Protein AF-A0A5B6UKL9-F1 (afdb_monomer_lite)

Radius of gyration: 28.43 Å; chains: 1; bounding box: 45×43×80 Å

pLDDT: mean 70.5, std 15.09, range [32.66, 94.31]

Foldseek 3Di:
DVVVVVVVVVVVVVVVVPDVVVVVVVVVVVVVVVVVVVVCCVVVVPDPPDDPPDDPVVVVVVVVVVCVVCVVPPPDDPPVPDPPPDPDPCVVVPPDDPDPDDDPPPDPDDPDPQDADPVRHRDDDDPPPDD

InterPro domains:
  IPR005024 Snf7 family [PF03357] (1-102)
  IPR005024 Snf7 family [PTHR22761] (1-100)

Structure (mmCIF, N/CA/C/O backbone):
data_AF-A0A5B6UKL9-F1
#
_entry.id   AF-A0A5B6UKL9-F1
#
loop_
_atom_site.group_PDB
_atom_site.id
_atom_site.type_symbol
_atom_site.label_atom_id
_atom_site.label_alt_id
_atom_site.label_comp_id
_atom_site.label_asym_id
_atom_site.label_entity_id
_atom_site.label_seq_id
_atom_site.pdbx_PDB_ins_code
_atom_site.Cartn_x
_atom_site.Cartn_y
_atom_site.Cartn_z
_atom_site.occupancy
_atom_site.B_iso_or_equiv
_atom_site.auth_seq_id
_atom_site.auth_comp_id
_atom_site.auth_asym_id
_atom_site.auth_atom_id
_atom_site.pdbx_PDB_model_num
ATOM 1 N N . MET A 1 1 ? -5.713 -16.599 53.236 1.00 63.50 1 MET A N 1
ATOM 2 C CA . MET A 1 1 ? -7.036 -16.616 52.555 1.00 63.50 1 MET A CA 1
ATOM 3 C C . MET A 1 1 ? -7.488 -15.256 52.003 1.00 63.50 1 MET A C 1
ATOM 5 O O . MET A 1 1 ? -8.430 -15.216 51.223 1.00 63.50 1 MET A O 1
ATOM 9 N N . THR A 1 2 ? -6.845 -14.141 52.357 1.00 75.81 2 THR A N 1
ATOM 10 C CA . THR A 1 2 ? -7.204 -12.789 51.886 1.00 75.81 2 THR A CA 1
ATOM 11 C C . THR A 1 2 ? -6.869 -12.541 50.412 1.00 75.81 2 THR A C 1
ATOM 13 O O . THR A 1 2 ? -7.682 -11.944 49.715 1.00 75.81 2 THR A O 1
ATOM 16 N N . ALA A 1 3 ? -5.752 -13.076 49.905 1.00 75.38 3 ALA A N 1
ATOM 17 C CA . ALA A 1 3 ? -5.349 -12.929 48.500 1.00 75.38 3 ALA A CA 1
ATOM 18 C C . ALA A 1 3 ? -6.368 -13.530 47.514 1.00 75.38 3 ALA A C 1
ATOM 20 O O . ALA A 1 3 ? -6.787 -12.860 46.579 1.00 75.38 3 ALA A O 1
ATOM 21 N N . LEU A 1 4 ? -6.860 -14.746 47.779 1.00 82.88 4 LEU A N 1
ATOM 22 C CA . LEU A 1 4 ? -7.855 -15.409 46.924 1.00 82.88 4 LEU A CA 1
ATOM 23 C C . LEU A 1 4 ? -9.198 -14.659 46.902 1.00 82.88 4 LEU A C 1
ATOM 25 O O . LEU A 1 4 ? -9.899 -14.635 45.893 1.00 82.88 4 LEU A O 1
ATOM 29 N N . LYS A 1 5 ? -9.555 -14.034 48.031 1.00 81.75 5 LYS A N 1
ATOM 30 C CA . LYS A 1 5 ? -10.781 -13.242 48.181 1.00 81.75 5 LYS A CA 1
ATOM 31 C C . LYS A 1 5 ? -10.664 -11.880 47.491 1.00 81.75 5 LYS A C 1
ATOM 33 O O . LYS A 1 5 ? -11.644 -11.416 46.917 1.00 81.75 5 LYS A O 1
ATOM 38 N N . SER A 1 6 ? -9.475 -11.275 47.521 1.00 81.19 6 SER A N 1
ATOM 39 C CA . SER A 1 6 ? -9.155 -10.055 46.772 1.00 81.19 6 SER A CA 1
ATOM 40 C C . SER A 1 6 ? -9.168 -10.320 45.270 1.00 81.19 6 SER A C 1
ATOM 42 O O . SER A 1 6 ? -9.910 -9.657 44.555 1.00 81.19 6 SER A O 1
ATOM 44 N N . ALA A 1 7 ? -8.480 -11.374 44.823 1.00 81.94 7 ALA A N 1
ATOM 45 C CA . ALA A 1 7 ? -8.456 -11.796 43.426 1.00 81.94 7 ALA A CA 1
ATOM 46 C C . ALA A 1 7 ? -9.867 -12.086 42.885 1.00 81.94 7 ALA A C 1
ATOM 48 O O . ALA A 1 7 ? -10.208 -11.652 41.796 1.00 81.94 7 ALA A O 1
ATOM 49 N N . ASN A 1 8 ? -10.744 -12.735 43.664 1.00 81.81 8 ASN A N 1
ATOM 50 C CA . ASN A 1 8 ? -12.141 -12.955 43.257 1.00 81.81 8 ASN A CA 1
ATOM 51 C C . ASN A 1 8 ? -12.955 -11.655 43.128 1.00 81.81 8 ASN A C 1
ATOM 53 O O . ASN A 1 8 ? -13.843 -11.550 42.283 1.00 81.81 8 ASN A O 1
ATOM 57 N N . LYS A 1 9 ? -12.694 -10.672 43.997 1.00 85.69 9 LYS A N 1
ATOM 58 C CA . LYS A 1 9 ? -13.375 -9.371 43.969 1.00 85.69 9 LYS A CA 1
ATOM 59 C C . LYS A 1 9 ? -12.920 -8.542 42.768 1.00 85.69 9 LYS A C 1
ATOM 61 O O . LYS A 1 9 ? -13.746 -7.901 42.128 1.00 85.69 9 LYS A O 1
ATOM 66 N N . GLU A 1 10 ? -11.633 -8.601 42.467 1.00 78.69 10 GLU A N 1
ATOM 67 C CA . GLU A 1 10 ? -10.997 -7.928 41.340 1.00 78.69 10 GLU A CA 1
ATOM 68 C C . GLU A 1 10 ? -11.400 -8.571 40.008 1.00 78.69 10 GLU A C 1
ATOM 70 O O . GLU A 1 10 ? -11.840 -7.861 39.111 1.00 78.69 10 GLU A O 1
ATOM 75 N N . LEU A 1 11 ? -11.435 -9.907 39.932 1.00 79.00 11 LEU A N 1
ATOM 76 C CA . LEU A 1 11 ? -11.947 -10.660 38.782 1.00 79.00 11 LEU A CA 1
ATOM 77 C C . LEU A 1 11 ? -13.423 -10.345 38.507 1.00 79.00 11 LEU A C 1
ATOM 79 O O . LEU A 1 11 ? -13.798 -10.117 37.364 1.00 79.00 11 LEU A O 1
ATOM 83 N N . LYS A 1 12 ? -14.271 -10.267 39.543 1.00 77.56 12 LYS A N 1
ATOM 84 C CA . LYS A 1 12 ? -15.672 -9.828 39.389 1.00 77.56 12 LYS A CA 1
ATOM 85 C C . LYS A 1 12 ? -15.801 -8.363 38.979 1.00 77.56 12 LYS A C 1
ATOM 87 O O . LYS A 1 12 ? -16.782 -8.013 38.330 1.00 77.56 12 LYS A O 1
ATOM 92 N N . GLY A 1 13 ? -14.863 -7.518 39.403 1.00 77.25 13 GLY A N 1
ATOM 93 C CA . GLY A 1 13 ? -14.752 -6.137 38.948 1.00 77.25 13 GLY A CA 1
ATOM 94 C C . GLY A 1 13 ? -14.457 -6.117 37.457 1.00 77.25 13 GLY A C 1
ATOM 95 O O . GLY A 1 13 ? -15.296 -5.668 36.693 1.00 77.25 13 GLY A O 1
ATOM 96 N N . MET A 1 14 ? -13.347 -6.731 37.051 1.00 68.44 14 MET A N 1
ATOM 97 C CA . MET A 1 14 ? -12.934 -6.879 35.657 1.00 68.44 14 MET A CA 1
ATOM 98 C C . MET A 1 14 ? -14.016 -7.509 34.777 1.00 68.44 14 MET A C 1
ATOM 100 O O . MET A 1 14 ? -14.303 -6.960 33.729 1.00 68.44 14 MET A O 1
ATOM 104 N N . MET A 1 15 ? -14.694 -8.580 35.202 1.00 65.75 15 MET A N 1
ATOM 105 C CA . MET A 1 15 ? -15.804 -9.179 34.438 1.00 65.75 15 MET A CA 1
ATOM 106 C C . MET A 1 15 ? -16.993 -8.227 34.235 1.00 65.75 15 MET A C 1
ATOM 108 O O . MET A 1 15 ? -17.774 -8.435 33.316 1.00 65.75 15 MET A O 1
ATOM 112 N N . LYS A 1 16 ? -17.161 -7.205 35.086 1.00 69.69 16 LYS A N 1
ATOM 113 C CA . LYS A 1 16 ? -18.154 -6.136 34.883 1.00 69.69 16 LYS A CA 1
ATOM 114 C C . LYS A 1 16 ? -17.613 -4.975 34.052 1.00 69.69 16 LYS A C 1
ATOM 116 O O . LYS A 1 16 ? -18.404 -4.285 33.420 1.00 69.69 16 LYS A O 1
ATOM 121 N N . THR A 1 17 ? -16.306 -4.720 34.105 1.00 67.31 17 THR A N 1
ATOM 122 C CA . THR A 1 17 ? -15.652 -3.638 33.355 1.00 67.31 17 THR A CA 1
ATOM 123 C C . THR A 1 17 ? -15.288 -4.038 31.932 1.00 67.31 17 THR A C 1
ATOM 125 O O . THR A 1 17 ? -15.127 -3.156 31.096 1.00 67.31 17 THR A O 1
ATOM 128 N N . VAL A 1 18 ? -15.164 -5.338 31.652 1.00 65.19 18 VAL A N 1
ATOM 129 C CA . VAL A 1 18 ? -15.091 -5.881 30.297 1.00 65.19 18 VAL A CA 1
ATOM 130 C C . VAL A 1 18 ? -16.438 -5.603 29.648 1.00 65.19 18 VAL A C 1
ATOM 132 O O . VAL A 1 18 ? -17.420 -6.317 29.854 1.00 65.19 18 VAL A O 1
ATOM 135 N N . LYS A 1 19 ? -16.508 -4.489 28.925 1.00 71.38 19 LYS A N 1
ATOM 136 C CA . LYS A 1 19 ? -17.686 -4.148 28.148 1.00 71.38 19 LYS A CA 1
ATOM 137 C C . LYS A 1 19 ? -17.645 -5.046 26.927 1.00 71.38 19 LYS A C 1
ATOM 139 O O . LYS A 1 19 ? -16.713 -4.958 26.140 1.00 71.38 19 LYS A O 1
ATOM 144 N N . ILE A 1 20 ? -18.642 -5.912 26.785 1.00 68.56 20 ILE A N 1
ATOM 145 C CA . ILE A 1 20 ? -18.794 -6.765 25.598 1.00 68.56 20 ILE A CA 1
ATOM 146 C C . ILE A 1 20 ? -18.755 -5.908 24.323 1.00 68.56 20 ILE A C 1
ATOM 148 O O . ILE A 1 20 ? -18.098 -6.287 23.373 1.00 68.56 20 ILE A O 1
ATOM 152 N N . GLN A 1 21 ? -19.296 -4.688 24.377 1.00 72.06 21 GLN A N 1
ATOM 153 C CA . GLN A 1 21 ? -19.176 -3.676 23.322 1.00 72.06 21 GLN A CA 1
ATOM 154 C C . GLN A 1 21 ? -17.726 -3.388 22.889 1.00 72.06 21 GLN A C 1
ATOM 156 O O . GLN A 1 21 ? -17.457 -3.237 21.706 1.00 72.06 21 GLN A O 1
ATOM 161 N N . ASP A 1 22 ? -16.792 -3.306 23.842 1.00 77.06 22 ASP A N 1
ATOM 162 C CA . ASP A 1 22 ? -15.377 -3.047 23.556 1.00 77.06 22 ASP A CA 1
ATOM 163 C C . ASP A 1 22 ? -14.705 -4.312 22.970 1.00 77.06 22 ASP A C 1
ATOM 165 O O . ASP A 1 22 ? -13.741 -4.198 22.223 1.00 77.06 22 ASP A O 1
ATOM 169 N N . ILE A 1 23 ? -15.220 -5.512 23.281 1.00 76.62 23 ILE A N 1
ATOM 170 C CA . ILE A 1 23 ? -14.781 -6.782 22.673 1.00 76.62 23 ILE A CA 1
ATOM 171 C C . ILE A 1 23 ? -15.328 -6.934 21.253 1.00 76.62 23 ILE A C 1
ATOM 173 O O . ILE A 1 23 ? -14.597 -7.418 20.394 1.00 76.62 23 ILE A O 1
ATOM 177 N N . ASP A 1 24 ? -16.581 -6.550 21.015 1.00 76.31 24 ASP A N 1
ATOM 178 C CA . ASP A 1 24 ? -17.206 -6.593 19.692 1.00 76.31 24 ASP A CA 1
ATOM 179 C C . ASP A 1 24 ? -16.467 -5.637 18.747 1.00 76.31 24 ASP A C 1
ATOM 181 O O . ASP A 1 24 ? -15.982 -6.071 17.711 1.0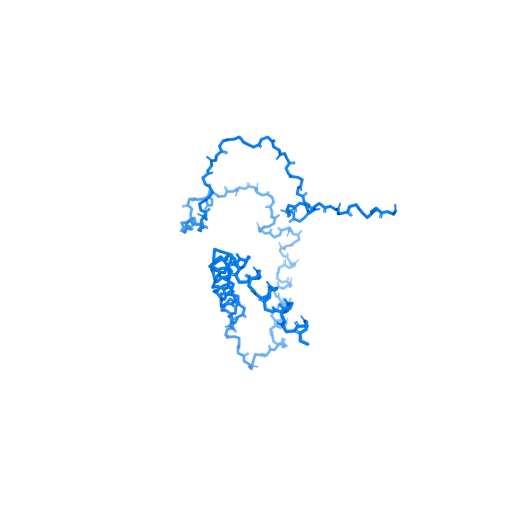0 76.31 24 ASP A O 1
ATOM 185 N N . ASN A 1 25 ? -16.215 -4.396 19.182 1.00 83.75 25 ASN A N 1
ATOM 186 C CA . ASN A 1 25 ? -15.411 -3.435 18.417 1.00 83.75 25 ASN A CA 1
ATOM 187 C C . ASN A 1 25 ? -13.984 -3.941 18.137 1.00 83.75 25 ASN A C 1
ATOM 189 O O . ASN A 1 25 ? -13.462 -3.732 17.049 1.00 83.75 25 ASN A O 1
ATOM 193 N N . LEU A 1 26 ? -13.341 -4.602 19.110 1.00 83.25 26 LEU A N 1
ATOM 194 C CA . LEU A 1 26 ? -12.002 -5.166 18.919 1.00 83.25 26 LEU A CA 1
ATOM 195 C C . LEU A 1 26 ? -12.020 -6.353 17.946 1.00 83.25 26 LEU A C 1
ATOM 197 O O . LEU A 1 26 ? -11.060 -6.556 17.209 1.00 83.25 26 LEU A O 1
ATOM 201 N N . GLN A 1 27 ? -13.079 -7.165 17.966 1.00 82.44 27 GLN A N 1
ATOM 202 C CA . GLN A 1 27 ? -13.260 -8.243 16.997 1.00 82.44 27 GLN A CA 1
ATOM 203 C C . GLN A 1 27 ? -13.449 -7.689 15.590 1.00 82.44 27 GLN A C 1
ATOM 205 O O . GLN A 1 27 ? -12.794 -8.192 14.683 1.00 82.44 27 GLN A O 1
ATOM 210 N N . ASP A 1 28 ? -14.266 -6.648 15.440 1.00 87.56 28 ASP A N 1
ATOM 211 C CA . ASP A 1 28 ? -14.483 -5.968 14.165 1.00 87.56 28 ASP A CA 1
ATOM 212 C C . ASP A 1 28 ? -13.160 -5.371 13.639 1.00 87.56 28 ASP A C 1
ATOM 214 O O . ASP A 1 28 ? -12.754 -5.676 12.521 1.00 87.56 28 ASP A O 1
ATOM 218 N N . GLU A 1 29 ? -12.393 -4.657 14.477 1.00 85.62 29 GLU A N 1
ATOM 219 C CA . GLU A 1 29 ? -11.060 -4.141 14.107 1.00 85.62 29 GLU A CA 1
ATOM 220 C C . GLU A 1 29 ? -10.062 -5.253 13.745 1.00 85.62 29 GLU A C 1
ATOM 222 O O . GLU A 1 29 ? -9.269 -5.096 12.817 1.00 85.62 29 GLU A O 1
ATOM 227 N N . MET A 1 30 ? -10.059 -6.383 14.463 1.00 85.62 30 MET A N 1
ATOM 228 C CA . MET A 1 30 ? -9.181 -7.514 14.131 1.00 85.62 30 MET A CA 1
ATOM 229 C C . MET A 1 30 ? -9.561 -8.164 12.798 1.00 85.62 30 MET A C 1
ATOM 231 O O . MET A 1 30 ? -8.675 -8.662 12.100 1.00 85.62 30 MET A O 1
ATOM 235 N N . MET A 1 31 ? -10.850 -8.176 12.457 1.00 87.94 31 MET A N 1
ATOM 236 C CA . MET A 1 31 ? -11.352 -8.700 11.190 1.00 87.94 31 MET A CA 1
ATOM 237 C C . MET A 1 31 ? -10.909 -7.798 10.034 1.00 87.94 31 MET A C 1
ATOM 239 O O . MET A 1 31 ? -10.252 -8.279 9.111 1.00 87.94 31 MET A O 1
ATOM 243 N N . ASP A 1 32 ? -11.120 -6.486 10.168 1.00 87.50 32 ASP A N 1
ATOM 244 C CA . ASP A 1 32 ? -10.674 -5.481 9.197 1.00 87.50 32 ASP A CA 1
ATOM 245 C C . ASP A 1 32 ? -9.141 -5.497 9.018 1.00 87.50 32 ASP A C 1
ATOM 247 O O . ASP A 1 32 ? -8.625 -5.401 7.903 1.00 87.50 32 ASP A O 1
ATOM 251 N N . MET A 1 33 ? -8.384 -5.677 10.108 1.00 85.94 33 MET A N 1
ATOM 252 C CA . MET A 1 33 ? -6.919 -5.766 10.069 1.00 85.94 33 MET A CA 1
ATOM 253 C C . MET A 1 33 ? -6.429 -7.040 9.364 1.00 85.94 33 MET A C 1
ATOM 255 O O . MET A 1 33 ? -5.424 -7.002 8.650 1.00 85.94 33 MET A O 1
ATOM 259 N N . MET A 1 34 ? -7.104 -8.180 9.559 1.00 87.31 34 MET A N 1
ATOM 260 C CA . MET A 1 34 ? -6.775 -9.405 8.825 1.00 87.31 34 MET A CA 1
ATOM 261 C C . MET A 1 34 ? -7.050 -9.252 7.330 1.00 87.31 34 MET A C 1
ATOM 263 O O . MET A 1 34 ? -6.209 -9.656 6.528 1.00 87.31 34 MET A O 1
ATOM 267 N N . ASP A 1 35 ? -8.167 -8.630 6.957 1.00 86.75 35 ASP A N 1
ATOM 268 C CA . ASP A 1 35 ? -8.507 -8.378 5.556 1.00 86.75 35 ASP A CA 1
ATOM 269 C C . ASP A 1 35 ? -7.495 -7.433 4.895 1.00 86.75 35 ASP A C 1
ATOM 271 O O . ASP A 1 35 ? -6.954 -7.757 3.836 1.00 86.75 35 ASP A O 1
ATOM 275 N N . MET A 1 36 ? -7.111 -6.346 5.571 1.00 86.12 36 MET A N 1
ATOM 276 C CA . MET A 1 36 ? -6.053 -5.446 5.098 1.00 86.12 36 MET A CA 1
ATOM 277 C C . MET A 1 36 ? -4.695 -6.154 4.981 1.00 86.12 36 MET A C 1
ATOM 279 O O . MET A 1 36 ? -3.944 -5.916 4.037 1.00 86.12 36 MET A O 1
ATOM 283 N N . SER A 1 37 ? -4.357 -7.052 5.913 1.00 85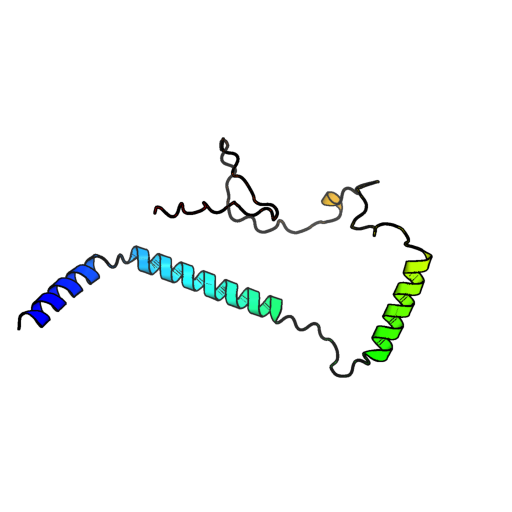.25 37 SER A N 1
ATOM 284 C CA . SER A 1 37 ? -3.120 -7.835 5.822 1.00 85.25 37 SER A CA 1
ATOM 285 C C . SER A 1 37 ? -3.129 -8.787 4.625 1.00 85.25 37 SER A C 1
ATOM 287 O O . SER A 1 37 ? -2.076 -8.984 4.016 1.00 85.25 37 SER A O 1
ATOM 289 N N . ASN A 1 38 ? -4.275 -9.385 4.294 1.00 86.38 38 ASN A N 1
ATOM 290 C CA . ASN A 1 38 ? -4.414 -10.224 3.107 1.00 86.38 38 ASN A CA 1
ATOM 291 C C . ASN A 1 38 ? -4.291 -9.384 1.831 1.00 86.38 38 ASN A C 1
ATOM 293 O O . ASN A 1 38 ? -3.564 -9.777 0.926 1.00 86.38 38 ASN A O 1
ATOM 297 N N . GLU A 1 39 ? -4.903 -8.200 1.786 1.00 86.19 39 GLU A N 1
ATOM 298 C CA . GLU A 1 39 ? -4.787 -7.272 0.655 1.00 86.19 39 GLU A CA 1
ATOM 299 C C . GLU A 1 39 ? -3.341 -6.787 0.444 1.00 86.19 39 GLU A C 1
ATOM 301 O O . GLU A 1 39 ? -2.842 -6.776 -0.684 1.00 86.19 39 GLU A O 1
ATOM 306 N N . ILE A 1 40 ? -2.620 -6.447 1.519 1.00 83.88 40 ILE A N 1
ATOM 307 C CA . ILE A 1 40 ? -1.197 -6.078 1.452 1.00 83.88 40 ILE A CA 1
ATOM 308 C C . ILE A 1 40 ? -0.360 -7.261 0.958 1.00 83.88 40 ILE A C 1
ATOM 310 O O . ILE A 1 40 ? 0.511 -7.090 0.110 1.00 83.88 40 ILE A O 1
ATOM 314 N N . GLN A 1 41 ? -0.608 -8.470 1.463 1.00 82.50 41 GLN A N 1
ATOM 315 C CA . GLN A 1 41 ? 0.119 -9.656 1.007 1.00 82.50 41 GLN A CA 1
ATOM 316 C C . GLN A 1 41 ? -0.208 -10.015 -0.442 1.00 82.50 41 GLN A C 1
ATOM 318 O O . GLN A 1 41 ? 0.683 -10.455 -1.158 1.00 82.50 41 GLN A O 1
ATOM 323 N N . GLU A 1 42 ? -1.437 -9.801 -0.902 1.00 82.12 42 GLU A N 1
ATOM 324 C CA . GLU A 1 42 ? -1.825 -10.034 -2.290 1.00 82.12 42 GLU A CA 1
ATOM 325 C C . GLU A 1 42 ? -1.190 -9.002 -3.224 1.00 82.12 42 GLU A C 1
ATOM 327 O O . GLU A 1 42 ? -0.653 -9.371 -4.263 1.00 82.12 42 GLU A O 1
ATOM 332 N N . THR A 1 43 ? -1.193 -7.720 -2.849 1.00 76.44 43 THR A N 1
ATOM 333 C CA . THR A 1 43 ? -0.598 -6.634 -3.645 1.00 76.44 43 THR A CA 1
ATOM 334 C C . THR A 1 43 ? 0.926 -6.688 -3.677 1.00 76.44 43 THR A C 1
ATOM 336 O O . THR A 1 43 ? 1.507 -6.509 -4.746 1.00 76.44 43 THR A O 1
ATOM 339 N N . LEU A 1 44 ? 1.581 -6.979 -2.550 1.00 74.81 44 LEU A N 1
ATOM 340 C CA . LEU A 1 44 ? 3.038 -7.122 -2.459 1.00 74.81 44 LEU A CA 1
ATOM 341 C C . LEU A 1 44 ? 3.522 -8.493 -2.957 1.00 74.81 44 LEU A C 1
ATOM 343 O O . LEU A 1 44 ? 4.641 -8.625 -3.444 1.00 74.81 44 LEU A O 1
ATOM 347 N N . GLY A 1 45 ? 2.665 -9.510 -2.857 1.00 73.00 45 GLY A N 1
ATOM 348 C CA . GLY A 1 45 ? 2.859 -10.850 -3.405 1.00 73.00 45 GLY A CA 1
ATOM 349 C C . GLY A 1 45 ? 2.566 -10.946 -4.899 1.00 73.00 45 GLY A C 1
ATOM 350 O O . GLY A 1 45 ? 2.711 -12.031 -5.466 1.00 73.00 45 GLY A O 1
ATOM 351 N N . ARG A 1 46 ? 2.205 -9.830 -5.555 1.00 74.00 46 ARG A N 1
ATOM 352 C CA . ARG A 1 46 ? 2.252 -9.704 -7.015 1.00 74.00 46 ARG A CA 1
ATOM 353 C C . ARG A 1 46 ? 3.695 -9.877 -7.467 1.00 74.00 46 ARG A C 1
ATOM 355 O O . ARG A 1 46 ? 4.439 -8.920 -7.654 1.00 74.00 46 ARG A O 1
ATOM 362 N N . SER A 1 47 ? 4.082 -11.130 -7.655 1.00 67.00 47 SER A N 1
ATOM 363 C CA . SER A 1 47 ? 5.250 -11.477 -8.436 1.00 67.00 47 SER A CA 1
ATOM 364 C C . SER A 1 47 ? 4.942 -11.054 -9.867 1.00 67.00 47 SER A C 1
ATOM 366 O O . SER A 1 47 ? 4.111 -11.652 -10.553 1.00 67.00 47 SER A O 1
ATOM 368 N N . TYR A 1 48 ? 5.570 -9.964 -10.302 1.00 71.56 48 TYR A N 1
ATOM 369 C CA . TYR A 1 48 ? 5.742 -9.731 -11.725 1.00 71.56 48 TYR A CA 1
ATOM 370 C C . TYR A 1 48 ? 6.464 -10.966 -12.247 1.00 71.56 48 TYR A C 1
ATOM 372 O O . TYR A 1 48 ? 7.469 -11.366 -11.664 1.00 71.56 48 TYR A O 1
ATOM 380 N N . ASN A 1 49 ? 5.894 -11.617 -13.259 1.00 73.00 49 ASN A N 1
ATOM 381 C CA . ASN A 1 49 ? 6.324 -12.912 -13.786 1.00 73.00 49 ASN A CA 1
ATOM 382 C C . ASN A 1 49 ? 7.651 -12.780 -14.568 1.00 73.00 49 ASN A C 1
ATOM 384 O O . ASN A 1 49 ? 7.731 -13.141 -15.743 1.00 73.00 49 ASN A O 1
ATOM 388 N N . VAL A 1 50 ? 8.648 -12.172 -13.923 1.00 80.06 50 VAL A N 1
ATOM 389 C CA . VAL A 1 50 ? 10.004 -11.941 -14.399 1.00 80.06 50 VAL A CA 1
ATOM 390 C C . VAL A 1 50 ? 10.692 -13.304 -14.421 1.00 80.06 50 VAL A C 1
ATOM 392 O O . VAL A 1 50 ? 10.706 -13.979 -13.392 1.00 80.06 50 VAL A O 1
ATOM 395 N N . PRO A 1 51 ? 11.191 -13.751 -15.581 1.00 83.12 51 PRO A N 1
ATOM 396 C CA . PRO A 1 51 ? 11.905 -15.016 -15.683 1.00 83.12 51 PRO A CA 1
ATOM 397 C C . PRO A 1 51 ? 13.126 -15.058 -14.754 1.00 83.12 51 PRO A C 1
ATOM 399 O O . PRO A 1 51 ? 13.860 -14.076 -14.677 1.00 83.12 51 PRO A O 1
ATOM 402 N N . ASP A 1 52 ? 13.370 -16.204 -14.108 1.00 80.50 52 ASP A N 1
ATOM 403 C CA . ASP A 1 52 ? 14.555 -16.413 -13.255 1.00 80.50 52 ASP A CA 1
ATOM 404 C C . ASP A 1 52 ? 15.874 -16.352 -14.056 1.00 80.50 52 ASP A C 1
ATOM 406 O O . ASP A 1 52 ? 16.916 -16.001 -13.510 1.00 80.50 52 ASP A O 1
ATOM 410 N N . ASP A 1 53 ? 15.817 -16.678 -15.353 1.00 87.44 53 ASP A N 1
ATOM 411 C CA . ASP A 1 53 ? 16.963 -16.750 -16.271 1.00 87.44 53 ASP A CA 1
ATOM 412 C C . ASP A 1 53 ? 17.085 -15.500 -17.171 1.00 87.44 53 ASP A C 1
ATOM 414 O O . ASP A 1 53 ? 17.521 -15.602 -18.321 1.00 87.44 53 ASP A O 1
ATOM 418 N N . ILE A 1 54 ? 16.634 -14.328 -16.711 1.00 87.81 54 ILE A N 1
ATOM 419 C CA . ILE A 1 54 ? 16.818 -13.085 -17.473 1.00 87.81 54 ILE A CA 1
ATOM 420 C C . ILE A 1 54 ? 18.297 -12.668 -17.456 1.00 87.81 54 ILE A C 1
ATOM 422 O O . ILE A 1 54 ? 18.949 -12.703 -16.414 1.00 87.81 54 ILE A O 1
ATOM 426 N N . ASP A 1 55 ? 18.834 -12.287 -18.615 1.00 90.50 55 ASP A N 1
ATOM 427 C CA . ASP A 1 55 ? 20.202 -11.781 -18.717 1.00 90.50 55 ASP A CA 1
ATOM 428 C C . ASP A 1 55 ? 20.225 -10.306 -18.281 1.00 90.50 55 ASP A C 1
ATOM 430 O O . ASP A 1 55 ? 19.786 -9.412 -19.009 1.00 90.50 55 ASP A O 1
ATOM 434 N N . GLU A 1 56 ? 20.681 -10.056 -17.048 1.00 89.75 56 GLU A N 1
ATOM 435 C CA . GLU A 1 56 ? 20.787 -8.700 -16.495 1.00 89.75 56 GLU A CA 1
ATOM 436 C C . GLU A 1 56 ? 21.765 -7.827 -17.297 1.00 89.75 56 GLU A C 1
ATOM 438 O O . GLU A 1 56 ? 21.531 -6.627 -17.418 1.00 89.75 56 GLU A O 1
ATOM 443 N N . ASP A 1 57 ? 22.820 -8.404 -17.884 1.00 92.25 57 ASP A N 1
ATOM 444 C CA . ASP A 1 57 ? 23.814 -7.646 -18.651 1.00 92.25 57 ASP A CA 1
ATOM 445 C C . ASP A 1 57 ? 23.230 -7.181 -19.997 1.00 92.25 57 ASP A C 1
ATOM 447 O O . ASP A 1 57 ? 23.463 -6.043 -20.416 1.00 92.25 57 ASP A O 1
ATOM 451 N N . GLU A 1 58 ? 22.433 -8.028 -20.662 1.00 92.69 58 GLU A N 1
ATOM 452 C CA . GLU A 1 58 ? 21.680 -7.653 -21.869 1.00 92.69 58 GLU A CA 1
ATOM 453 C C . GLU A 1 58 ? 20.643 -6.566 -21.556 1.00 92.69 58 GLU A C 1
ATOM 455 O O . GLU A 1 58 ? 20.607 -5.541 -22.239 1.00 92.69 58 GLU A O 1
ATOM 460 N N . LEU A 1 59 ? 19.867 -6.731 -20.478 1.00 91.38 59 LEU A N 1
ATOM 461 C CA . LEU A 1 59 ? 18.860 -5.753 -20.054 1.00 91.38 59 LEU A CA 1
ATOM 462 C C . LEU A 1 59 ? 19.478 -4.388 -19.722 1.00 91.38 59 LEU A C 1
ATOM 464 O O . LEU A 1 59 ? 18.941 -3.350 -20.106 1.00 91.38 59 LEU A O 1
ATOM 468 N N . MET A 1 60 ? 20.609 -4.375 -19.016 1.00 90.19 60 MET A N 1
ATOM 469 C CA . MET A 1 60 ? 21.336 -3.142 -18.712 1.00 90.19 60 MET A CA 1
ATOM 470 C C . MET A 1 60 ? 21.884 -2.493 -19.987 1.00 90.19 60 MET A C 1
ATOM 472 O O . MET A 1 60 ? 21.797 -1.278 -20.135 1.00 90.19 60 MET A O 1
ATOM 476 N N . GLY A 1 61 ? 22.373 -3.287 -20.943 1.00 94.31 61 GLY A N 1
ATOM 477 C CA . GLY A 1 61 ? 22.795 -2.783 -22.250 1.00 94.31 61 GLY A CA 1
ATOM 478 C C . GLY A 1 61 ? 21.651 -2.162 -23.059 1.00 94.31 61 GLY A C 1
ATOM 479 O O . GLY A 1 61 ? 21.841 -1.126 -23.699 1.00 94.31 61 GLY A O 1
ATOM 480 N N . GLU A 1 62 ? 20.455 -2.755 -23.014 1.00 90.31 62 GLU A N 1
ATOM 481 C CA . GLU A 1 62 ? 19.244 -2.172 -23.603 1.00 90.31 62 GLU A CA 1
ATOM 482 C C . GLU A 1 62 ? 18.830 -0.871 -22.901 1.00 90.31 62 GLU A C 1
ATOM 484 O O . GLU A 1 62 ? 18.454 0.090 -23.574 1.00 90.31 62 GLU A O 1
ATOM 489 N N . LEU A 1 63 ? 18.929 -0.810 -21.567 1.00 92.50 63 LEU A N 1
ATOM 490 C CA . LEU A 1 63 ? 18.613 0.388 -20.788 1.00 92.50 63 LEU A CA 1
ATOM 491 C C . LEU A 1 63 ? 19.577 1.540 -21.103 1.00 92.50 63 LEU A C 1
ATOM 493 O O . LEU A 1 63 ? 19.122 2.659 -21.315 1.00 92.50 63 LEU A O 1
ATOM 497 N N . ASP A 1 64 ? 20.878 1.261 -21.205 1.00 90.75 64 ASP A N 1
ATOM 498 C CA . ASP A 1 64 ? 21.897 2.239 -21.607 1.00 90.75 64 ASP A CA 1
ATOM 499 C C . ASP A 1 64 ? 21.652 2.739 -23.041 1.00 90.75 64 ASP A C 1
ATOM 501 O O . ASP A 1 64 ? 21.822 3.922 -23.347 1.00 90.75 64 ASP A O 1
ATOM 505 N N . ALA A 1 65 ? 21.226 1.849 -23.943 1.00 91.31 65 ALA A N 1
ATOM 506 C CA . ALA A 1 65 ? 20.855 2.226 -25.303 1.00 91.31 65 ALA A CA 1
ATOM 507 C C . ALA A 1 65 ? 19.598 3.110 -25.329 1.00 91.31 65 ALA A C 1
ATOM 509 O O . ALA A 1 65 ? 19.555 4.082 -26.083 1.00 91.31 65 ALA A O 1
ATOM 510 N N . LEU A 1 66 ? 18.602 2.811 -24.490 1.00 89.38 66 LEU A N 1
ATOM 511 C CA . LEU A 1 66 ? 17.407 3.636 -24.319 1.00 89.38 66 LEU A CA 1
ATOM 512 C C . LEU A 1 66 ? 17.743 4.992 -23.684 1.00 89.38 66 LEU A C 1
ATOM 514 O O . LEU A 1 66 ? 17.212 6.009 -24.118 1.00 89.38 66 LEU A O 1
ATOM 518 N N . GLU A 1 67 ? 18.649 5.037 -22.704 1.00 85.31 67 GLU A N 1
ATOM 519 C CA . GLU A 1 67 ? 19.168 6.285 -22.135 1.00 85.31 67 GLU A CA 1
ATOM 520 C C . GLU A 1 67 ? 19.891 7.110 -23.201 1.00 85.31 67 GLU A C 1
ATOM 522 O O . GLU A 1 67 ? 19.723 8.325 -23.248 1.00 85.31 67 GLU A O 1
ATOM 527 N N . ALA A 1 68 ? 20.647 6.478 -24.099 1.00 86.50 68 ALA A N 1
ATOM 528 C CA . ALA A 1 68 ? 21.280 7.172 -25.214 1.00 86.50 68 ALA A CA 1
ATOM 529 C C . ALA A 1 68 ? 20.255 7.706 -26.235 1.00 86.50 68 ALA A C 1
ATOM 531 O O . ALA A 1 68 ? 20.419 8.824 -26.730 1.00 86.50 68 ALA A O 1
ATOM 532 N N . ASP A 1 69 ? 19.193 6.950 -26.529 1.00 82.88 69 ASP A N 1
ATOM 533 C CA . ASP A 1 69 ? 18.099 7.366 -27.419 1.00 82.88 69 ASP A CA 1
ATOM 534 C C . ASP A 1 69 ? 17.318 8.548 -26.815 1.00 82.88 69 ASP A C 1
ATOM 536 O O . ASP A 1 69 ? 17.197 9.613 -27.423 1.00 82.88 69 ASP A O 1
ATOM 540 N N . MET A 1 70 ? 16.914 8.427 -25.547 1.00 76.81 70 MET A N 1
ATOM 541 C CA . MET A 1 70 ? 16.227 9.483 -24.802 1.00 76.81 70 MET A CA 1
ATOM 542 C C . MET A 1 70 ? 17.127 10.692 -24.547 1.00 76.81 70 MET A C 1
ATOM 544 O O . MET A 1 70 ? 16.688 11.820 -24.716 1.00 76.81 70 MET A O 1
ATOM 548 N N . GLY A 1 71 ? 18.393 10.502 -24.183 1.00 64.88 71 GLY A N 1
ATOM 549 C CA . GLY A 1 71 ? 19.354 11.579 -23.932 1.00 64.88 71 GLY A CA 1
ATOM 550 C C . GLY A 1 71 ? 19.675 12.409 -25.177 1.00 64.88 71 GLY A C 1
ATOM 551 O O . GLY A 1 71 ? 20.136 13.544 -25.057 1.00 64.88 71 GLY A O 1
ATOM 552 N N . THR A 1 72 ? 19.387 11.881 -26.370 1.00 60.09 72 THR A N 1
ATOM 553 C CA . THR A 1 72 ? 19.528 12.618 -27.631 1.00 60.09 72 THR A CA 1
ATOM 554 C C . THR A 1 72 ? 18.272 13.445 -27.967 1.00 60.09 72 THR A C 1
ATOM 556 O O . THR A 1 72 ? 18.393 14.457 -28.660 1.00 60.09 72 THR A O 1
ATOM 559 N N . GLU A 1 73 ? 17.088 13.095 -27.435 1.00 55.78 73 GLU A N 1
ATOM 560 C CA . GLU A 1 73 ? 15.805 13.783 -27.701 1.00 55.78 73 GLU A CA 1
ATOM 561 C C . GLU A 1 73 ? 15.159 14.494 -26.482 1.00 55.78 73 GLU A C 1
ATOM 563 O O . GLU A 1 73 ? 14.243 15.300 -26.660 1.00 55.78 73 GLU A O 1
ATOM 568 N N . ALA A 1 74 ? 15.621 14.254 -25.249 1.00 59.97 74 ALA A N 1
ATOM 569 C CA . ALA A 1 74 ? 14.917 14.586 -24.003 1.00 59.97 74 ALA A CA 1
ATOM 570 C C . ALA A 1 74 ? 15.757 15.380 -22.985 1.00 59.97 74 ALA A C 1
ATOM 572 O O . ALA A 1 74 ? 15.706 15.126 -21.784 1.00 59.97 74 ALA A O 1
ATOM 573 N N . ASP A 1 75 ? 16.425 16.449 -23.421 1.00 60.19 75 ASP A N 1
ATOM 574 C CA . ASP A 1 75 ? 16.957 17.496 -22.517 1.00 60.19 75 ASP A CA 1
ATOM 575 C C . ASP A 1 75 ? 15.823 18.298 -21.807 1.00 60.19 75 ASP A C 1
ATOM 577 O O . ASP A 1 75 ? 16.009 19.404 -21.297 1.00 60.19 75 ASP A O 1
ATOM 581 N N . GLY A 1 76 ? 14.594 17.769 -21.829 1.00 68.00 76 GLY A N 1
ATOM 582 C CA . GLY A 1 76 ? 13.363 18.376 -21.350 1.00 68.00 76 GLY A CA 1
ATOM 583 C C . GLY A 1 76 ? 12.657 17.492 -20.328 1.00 68.00 76 GLY A C 1
ATOM 584 O O . GLY A 1 76 ? 12.730 16.267 -20.362 1.00 68.00 76 GLY A O 1
ATOM 585 N N . VAL A 1 77 ? 11.944 18.145 -19.411 1.00 68.88 77 VAL A N 1
ATOM 586 C CA . VAL A 1 77 ? 11.131 17.498 -18.376 1.00 68.88 77 VAL A CA 1
ATOM 587 C C . VAL A 1 77 ? 10.196 16.456 -19.021 1.00 68.88 77 VAL A C 1
ATOM 589 O O . VAL A 1 77 ? 9.524 16.804 -19.998 1.00 68.88 77 VAL A O 1
ATOM 592 N N . PRO A 1 78 ? 10.133 15.210 -18.505 1.00 75.44 78 PRO A N 1
ATOM 593 C CA . PRO A 1 78 ? 9.277 14.159 -19.052 1.00 75.44 78 PRO A CA 1
ATOM 594 C C . PRO A 1 78 ? 7.817 14.594 -19.174 1.00 75.44 78 PRO A C 1
ATOM 596 O O . PRO A 1 78 ? 7.337 15.352 -18.336 1.00 75.44 78 PRO A O 1
ATOM 599 N N . SER A 1 79 ? 7.085 14.075 -20.167 1.00 74.06 79 SER A N 1
ATOM 600 C CA . SER A 1 79 ? 5.700 14.492 -20.461 1.00 74.06 79 SER A CA 1
ATOM 601 C C . SER A 1 79 ? 4.743 14.400 -19.264 1.00 74.06 79 SER A C 1
ATOM 603 O O . SER A 1 79 ? 3.777 15.149 -19.217 1.00 74.06 79 SER A O 1
ATOM 605 N N . TYR A 1 80 ? 5.006 13.518 -18.296 1.00 74.44 80 TYR A N 1
ATOM 606 C CA . TYR A 1 80 ? 4.210 13.354 -17.072 1.00 74.44 80 TYR A CA 1
ATOM 607 C C . TYR A 1 80 ? 4.576 14.340 -15.940 1.00 74.44 80 TYR A C 1
ATOM 609 O O . TYR A 1 80 ? 3.925 14.357 -14.902 1.00 74.44 80 TYR A O 1
ATOM 617 N N . LEU A 1 81 ? 5.639 15.130 -16.110 1.00 77.88 81 LEU A N 1
ATOM 618 C CA . LEU A 1 81 ? 6.107 16.177 -15.188 1.00 77.88 81 LEU A CA 1
ATOM 619 C C . LEU A 1 81 ? 6.037 17.577 -15.819 1.00 77.88 81 LEU A C 1
ATOM 621 O O . LEU A 1 81 ? 6.418 18.562 -15.182 1.00 77.88 81 LEU A O 1
ATOM 625 N N . GLN A 1 82 ? 5.611 17.682 -17.081 1.00 77.94 82 GLN A N 1
ATOM 626 C CA . GLN A 1 82 ? 5.460 18.970 -17.744 1.00 77.94 82 GLN A CA 1
ATOM 627 C C . GLN A 1 82 ? 4.241 19.700 -17.167 1.00 77.94 82 GLN A C 1
ATOM 629 O O . GLN A 1 82 ? 3.171 19.104 -17.110 1.00 77.94 82 GLN A O 1
ATOM 634 N N . PRO A 1 83 ? 4.373 20.976 -16.756 1.00 67.56 83 PRO A N 1
ATOM 635 C CA . PRO A 1 83 ? 3.232 21.766 -16.318 1.00 67.56 83 PRO A CA 1
ATOM 636 C C . PRO A 1 83 ? 2.336 22.053 -17.528 1.00 67.56 83 PRO A C 1
ATOM 638 O O . PRO A 1 83 ? 2.657 22.911 -18.354 1.00 67.56 83 PRO A O 1
ATOM 641 N N . ASP A 1 84 ? 1.275 21.261 -17.638 1.00 58.31 84 ASP A N 1
ATOM 642 C CA . ASP A 1 84 ? 0.038 21.421 -18.403 1.00 58.31 84 ASP A CA 1
ATOM 643 C C . ASP A 1 84 ? 0.082 22.506 -19.474 1.00 58.31 84 ASP A C 1
ATOM 645 O O . ASP A 1 84 ? -0.369 23.641 -19.281 1.00 58.31 84 ASP A O 1
ATOM 649 N N . LYS A 1 85 ? 0.632 22.163 -20.645 1.00 56.81 85 LYS A N 1
ATOM 650 C CA . LYS A 1 85 ? 0.478 23.030 -21.816 1.00 56.81 85 LYS A CA 1
ATOM 651 C C . LYS A 1 85 ? -0.765 22.742 -22.644 1.00 56.81 85 LYS A C 1
ATOM 653 O O . LYS A 1 85 ? -1.073 23.552 -23.502 1.00 56.81 85 LYS A O 1
ATOM 658 N N . GLU A 1 86 ? -1.490 21.679 -22.341 1.00 56.66 86 GLU A N 1
ATOM 659 C CA . GLU A 1 86 ? -2.811 21.342 -22.865 1.00 56.66 86 GLU A CA 1
ATOM 660 C C . GLU A 1 86 ? -3.241 20.120 -22.056 1.00 56.66 86 GLU A C 1
ATOM 662 O O . GLU A 1 86 ? -2.859 19.011 -22.404 1.00 56.66 86 GLU A O 1
ATOM 667 N N . GLU A 1 87 ? -3.951 20.305 -20.942 1.00 55.75 87 GLU A N 1
ATOM 668 C CA . GLU A 1 87 ? -4.665 19.183 -20.329 1.00 55.75 87 GLU A CA 1
ATOM 669 C C . GLU A 1 87 ? -5.694 18.704 -21.358 1.00 55.75 87 GLU A C 1
ATOM 671 O O . GLU A 1 87 ? -6.629 19.456 -21.673 1.00 55.75 87 GLU A O 1
ATOM 676 N N . PRO A 1 88 ? -5.548 17.499 -21.944 1.00 58.12 88 PRO A N 1
ATOM 677 C CA . PRO A 1 88 ? -6.711 16.847 -22.509 1.00 58.12 88 PRO A CA 1
ATOM 678 C C . PRO A 1 88 ? -7.678 16.682 -21.337 1.00 58.12 88 PRO A C 1
ATOM 680 O O . PRO A 1 88 ? -7.247 16.476 -20.208 1.00 58.12 88 PRO A O 1
ATOM 683 N N . ASP A 1 89 ? -8.973 16.804 -21.577 1.00 58.38 89 ASP A N 1
ATOM 684 C CA . ASP A 1 89 ? -9.993 16.530 -20.567 1.00 58.38 89 ASP A CA 1
ATOM 685 C C . ASP A 1 89 ? -9.916 15.036 -20.176 1.00 58.38 89 ASP A C 1
ATOM 687 O O . ASP A 1 89 ? -10.612 14.188 -20.737 1.00 58.38 89 ASP A O 1
ATOM 691 N N . LEU A 1 90 ? -8.975 14.691 -19.285 1.00 56.28 90 LEU A N 1
ATOM 692 C CA . LEU A 1 90 ? -8.650 13.329 -18.849 1.00 56.28 90 LEU A CA 1
ATOM 693 C C . LEU A 1 90 ? -9.842 12.694 -18.121 1.00 56.28 90 LEU A C 1
ATOM 695 O O . LEU A 1 90 ? -9.976 11.470 -18.107 1.00 56.28 90 LEU A O 1
ATOM 699 N N . ASP A 1 91 ? -10.744 13.528 -17.595 1.00 54.16 91 ASP A N 1
ATOM 700 C CA . ASP A 1 91 ? -12.018 13.123 -17.006 1.00 54.16 91 ASP A CA 1
ATOM 701 C C . ASP A 1 91 ? -12.979 12.509 -18.046 1.00 54.16 91 ASP A C 1
ATOM 703 O O . ASP A 1 91 ? -13.839 11.700 -17.690 1.00 54.16 91 ASP A O 1
ATOM 707 N N . ALA A 1 92 ? -12.845 12.848 -19.335 1.00 58.38 92 ALA A N 1
ATOM 708 C CA . ALA A 1 92 ? -13.719 12.344 -20.397 1.00 58.38 92 ALA A CA 1
ATOM 709 C C . ALA A 1 92 ? -13.249 11.008 -21.006 1.00 58.38 92 ALA A C 1
ATOM 711 O O . ALA A 1 92 ? -14.084 10.205 -21.434 1.00 58.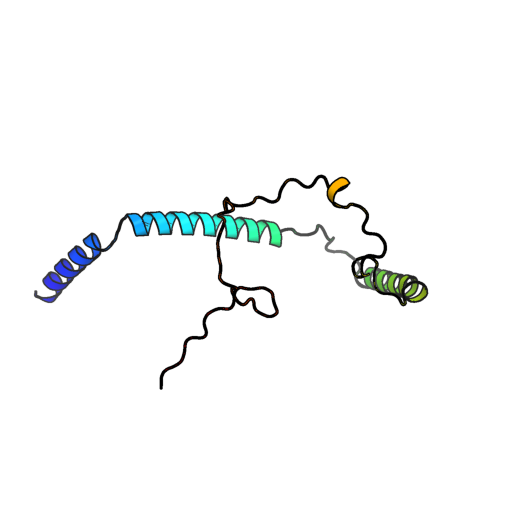38 92 ALA A O 1
ATOM 712 N N . GLU A 1 93 ? -11.938 10.747 -21.055 1.00 52.38 93 GLU A N 1
ATOM 713 C CA . GLU A 1 93 ? -11.380 9.502 -21.616 1.00 52.38 93 GLU A CA 1
ATOM 714 C C . GLU A 1 93 ? -11.190 8.403 -20.569 1.00 52.38 93 GLU A C 1
ATOM 716 O O . GLU A 1 93 ? -11.289 7.211 -20.883 1.00 52.38 93 GLU A O 1
ATOM 721 N N . LEU A 1 94 ? -10.975 8.776 -19.307 1.00 55.00 94 LEU A N 1
ATOM 722 C CA . LEU A 1 94 ? -10.757 7.821 -18.239 1.00 55.00 94 LEU A CA 1
ATOM 723 C C . LEU A 1 94 ? -12.086 7.507 -17.550 1.00 55.00 94 LEU A C 1
ATO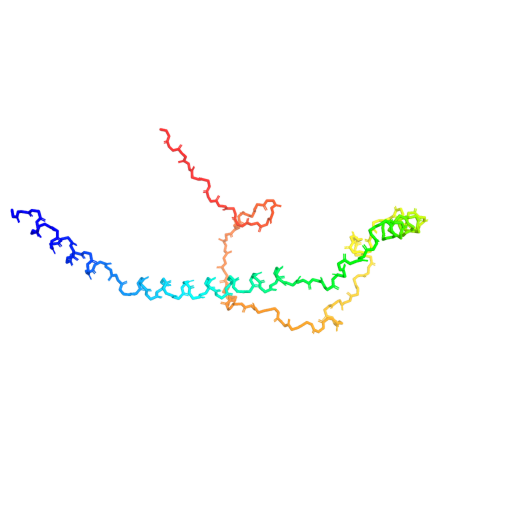M 725 O O . LEU A 1 94 ? -12.441 8.053 -16.510 1.00 55.00 94 LEU A O 1
ATOM 729 N N . SER A 1 95 ? -12.826 6.562 -18.131 1.00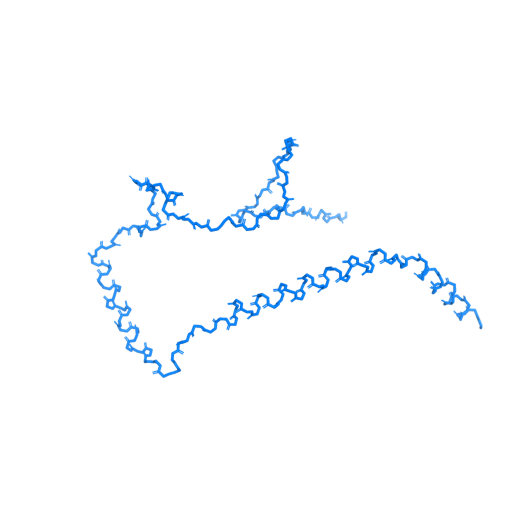 60.22 95 SER A N 1
ATOM 730 C CA . SER A 1 95 ? -13.964 5.910 -17.470 1.00 60.22 95 SER A CA 1
ATOM 731 C C . SER A 1 95 ? -13.481 5.034 -16.300 1.00 60.22 95 SER A C 1
ATOM 733 O O . SER A 1 95 ? -13.676 3.817 -16.304 1.00 60.22 95 SER A O 1
ATOM 735 N N . LEU A 1 96 ? -12.797 5.622 -15.310 1.00 62.75 96 LEU A N 1
ATOM 736 C CA . LEU A 1 96 ? -12.427 4.921 -14.089 1.00 62.75 96 LEU A CA 1
ATOM 737 C C . LEU A 1 96 ? -13.693 4.635 -13.284 1.00 62.75 96 LEU A C 1
ATOM 739 O O . LEU A 1 96 ? -14.539 5.521 -13.122 1.00 62.75 96 LEU A O 1
ATOM 743 N N . PRO A 1 97 ? -13.833 3.425 -12.722 1.00 61.56 97 PRO A N 1
ATOM 744 C CA . PRO A 1 97 ? -14.816 3.217 -11.676 1.00 61.56 97 PRO A CA 1
ATOM 745 C C . PRO A 1 97 ? -14.525 4.200 -10.539 1.00 61.56 97 PRO A C 1
ATOM 747 O O . PRO A 1 97 ? -13.368 4.403 -10.167 1.00 61.56 97 PRO A O 1
ATOM 750 N N . THR A 1 98 ? -15.571 4.822 -9.994 1.00 64.19 98 THR A N 1
ATOM 751 C CA . THR A 1 98 ? -15.446 5.701 -8.829 1.00 64.19 98 THR A CA 1
ATOM 752 C C . THR A 1 98 ? -14.644 4.983 -7.749 1.00 64.19 98 THR A C 1
ATOM 754 O O . THR A 1 98 ? -15.043 3.906 -7.300 1.00 64.19 98 THR A O 1
ATOM 757 N N . ALA A 1 99 ? -13.513 5.574 -7.350 1.00 49.62 99 ALA A N 1
ATOM 758 C CA . ALA A 1 99 ? -12.739 5.087 -6.219 1.00 49.62 99 ALA A CA 1
ATOM 759 C C . ALA A 1 99 ? -13.691 4.933 -5.021 1.00 49.62 99 ALA A C 1
ATOM 761 O O . ALA A 1 99 ? -14.509 5.835 -4.795 1.00 49.62 99 ALA A O 1
ATOM 762 N N . PRO A 1 100 ? -13.647 3.809 -4.286 1.00 50.97 100 PRO A N 1
ATOM 763 C CA . PRO A 1 100 ? -14.591 3.529 -3.217 1.00 50.97 100 PRO A CA 1
ATOM 764 C C . PRO A 1 100 ? -14.456 4.606 -2.142 1.00 50.97 100 PRO A C 1
ATOM 766 O O . PRO A 1 100 ? -13.578 4.578 -1.286 1.00 50.97 100 PRO A O 1
ATOM 769 N N . SER A 1 101 ? -15.329 5.604 -2.217 1.00 58.34 101 SER A N 1
ATOM 770 C CA . SER A 1 101 ? -15.433 6.646 -1.215 1.00 58.34 101 SER A CA 1
ATOM 771 C C . SER A 1 101 ? -16.203 6.037 -0.058 1.00 58.34 101 SER A C 1
ATOM 773 O O . SER A 1 101 ? -17.428 5.922 -0.116 1.00 58.34 101 SER A O 1
ATOM 775 N N . GLY A 1 102 ? -15.491 5.611 0.986 1.00 47.31 102 GLY A N 1
ATOM 776 C CA . GLY A 1 102 ? -16.121 5.339 2.272 1.00 47.31 102 GLY A CA 1
ATOM 777 C C . GLY A 1 102 ? -16.953 6.561 2.659 1.00 47.31 102 GLY A C 1
ATOM 778 O O . GLY A 1 102 ? -16.445 7.679 2.620 1.00 47.31 102 GLY A O 1
ATOM 779 N N . ASN A 1 103 ? -18.243 6.355 2.933 1.00 44.94 103 ASN A N 1
ATOM 780 C CA . ASN A 1 103 ? -19.251 7.380 3.209 1.00 44.94 103 ASN A CA 1
ATOM 781 C C . ASN A 1 103 ? -18.769 8.489 4.171 1.00 44.94 103 ASN A C 1
ATOM 783 O O . ASN A 1 103 ? -19.076 8.478 5.361 1.00 44.94 103 ASN A O 1
ATOM 787 N N . ALA A 1 104 ? -18.123 9.523 3.644 1.00 36.88 104 ALA A N 1
ATOM 788 C CA . ALA A 1 104 ? -18.037 10.825 4.276 1.00 36.88 104 ALA A CA 1
ATOM 789 C C . ALA A 1 104 ? -19.040 11.718 3.555 1.00 36.88 104 ALA A C 1
ATOM 791 O O . ALA A 1 104 ? -18.733 12.411 2.589 1.00 36.88 104 ALA A O 1
ATOM 792 N N . THR A 1 105 ? -20.290 11.652 4.013 1.00 34.88 105 THR A N 1
ATOM 793 C CA . THR A 1 105 ? -21.304 12.647 3.676 1.00 34.88 105 THR A CA 1
ATOM 794 C C . THR A 1 105 ? -20.695 14.032 3.849 1.00 34.88 105 THR A C 1
ATOM 796 O O . THR A 1 105 ? -20.261 14.377 4.952 1.00 34.88 105 THR A O 1
ATOM 799 N N . ALA A 1 106 ? -20.671 14.809 2.767 1.00 43.59 106 ALA A N 1
ATOM 800 C CA . ALA A 1 106 ? -20.364 16.225 2.791 1.00 43.59 106 ALA A CA 1
ATOM 801 C C . ALA A 1 106 ? -21.306 16.919 3.788 1.00 43.59 106 ALA A C 1
ATOM 803 O O . ALA A 1 106 ? -22.452 17.241 3.478 1.00 43.59 106 ALA A O 1
ATOM 804 N N . ALA A 1 107 ? -20.835 17.109 5.017 1.00 32.66 107 ALA A N 1
ATOM 805 C CA . ALA A 1 107 ? -21.488 17.949 5.999 1.00 32.66 107 ALA A CA 1
ATOM 806 C C . ALA A 1 107 ? -20.829 19.321 5.913 1.00 32.66 107 ALA A C 1
ATOM 808 O O . ALA A 1 107 ? -19.693 19.526 6.342 1.00 32.66 107 ALA A O 1
ATOM 809 N N . ALA A 1 108 ? -21.571 20.243 5.306 1.00 43.47 108 ALA A N 1
ATOM 810 C CA . ALA A 1 108 ? -21.320 21.668 5.336 1.00 43.47 108 ALA A CA 1
ATOM 811 C C . ALA A 1 108 ? -20.853 22.122 6.731 1.00 43.47 108 ALA A C 1
ATOM 813 O O . ALA A 1 108 ? -21.514 21.868 7.737 1.00 43.47 108 ALA A O 1
ATOM 814 N N . GLY A 1 109 ? -19.728 22.837 6.763 1.00 44.28 109 GLY A N 1
ATOM 815 C CA . GLY A 1 109 ? -19.265 23.560 7.942 1.00 44.28 109 GLY A CA 1
ATOM 816 C C . GLY A 1 109 ? -18.189 22.838 8.744 1.00 44.28 109 GLY A C 1
ATOM 817 O O . GLY A 1 109 ? -18.465 22.264 9.792 1.00 44.28 109 GLY A O 1
ATOM 818 N N . ARG A 1 110 ? -16.926 22.981 8.331 1.00 36.97 110 ARG A N 1
ATOM 819 C CA . ARG A 1 110 ? -15.792 22.875 9.257 1.00 36.97 110 ARG A CA 1
ATOM 820 C C . ARG A 1 110 ? -14.841 24.042 9.044 1.00 36.97 110 ARG A C 1
ATOM 822 O O . ARG A 1 110 ? -13.911 23.997 8.253 1.00 36.97 110 ARG A O 1
ATOM 829 N N . ALA A 1 111 ? -15.119 25.111 9.782 1.00 37.94 111 ALA A N 1
ATOM 830 C CA . ALA A 1 111 ? -14.165 26.164 10.076 1.00 37.94 111 ALA A CA 1
ATOM 831 C C . ALA A 1 111 ? -13.080 25.598 11.004 1.00 37.94 111 ALA A C 1
ATOM 833 O O . ALA A 1 111 ? -13.159 25.757 12.217 1.00 37.94 111 ALA A O 1
ATOM 834 N N . ASN A 1 112 ? -12.109 24.872 10.457 1.00 43.81 112 ASN A N 1
ATOM 835 C CA . ASN A 1 112 ? -10.808 24.726 11.097 1.00 43.81 112 ASN A CA 1
ATOM 836 C C . ASN A 1 112 ? -9.798 24.228 10.067 1.00 43.81 112 ASN A C 1
ATOM 838 O O . ASN A 1 112 ? -9.899 23.096 9.603 1.00 43.81 112 ASN A O 1
ATOM 842 N N . ALA A 1 113 ? -8.849 25.090 9.706 1.00 50.09 113 ALA A N 1
ATOM 843 C CA . ALA A 1 113 ? -7.680 24.709 8.932 1.00 50.09 113 ALA A CA 1
ATOM 844 C C . ALA A 1 113 ? -6.852 23.739 9.786 1.00 50.09 113 ALA A C 1
ATOM 846 O O . ALA A 1 113 ? -6.159 24.159 10.714 1.00 50.09 113 ALA A O 1
ATOM 847 N N . GLN A 1 114 ? -6.989 22.437 9.538 1.00 56.31 114 GLN A N 1
ATOM 848 C CA . GLN A 1 114 ? -6.069 21.456 10.097 1.00 56.31 114 GLN A CA 1
ATOM 849 C C . GLN A 1 114 ? -4.758 21.591 9.330 1.00 56.31 114 GLN A C 1
ATOM 851 O O . GLN A 1 114 ? -4.737 21.494 8.111 1.00 56.31 114 GLN A O 1
ATOM 856 N N . VAL A 1 115 ? -3.694 21.916 10.058 1.00 59.38 115 VAL A N 1
ATOM 857 C CA . VAL A 1 115 ? -2.357 22.091 9.497 1.00 59.38 115 VAL A CA 1
ATOM 858 C C . VAL A 1 115 ? -1.858 20.713 9.064 1.00 59.38 115 VAL A C 1
ATOM 860 O O . VAL A 1 115 ? -1.700 19.824 9.901 1.00 59.38 115 VAL A O 1
ATOM 863 N N . GLU A 1 116 ? -1.679 20.535 7.763 1.00 72.12 116 GLU A N 1
ATOM 864 C CA . GLU A 1 116 ? -1.063 19.357 7.152 1.00 72.12 116 GLU A CA 1
ATOM 865 C C . GLU A 1 116 ? 0.462 19.554 7.134 1.00 72.12 116 GLU A C 1
ATOM 867 O O . GLU A 1 116 ? 0.946 20.688 7.053 1.00 72.12 116 GLU A O 1
ATOM 872 N N . ASP A 1 117 ? 1.228 18.478 7.307 1.00 72.19 117 ASP A N 1
ATOM 873 C CA . ASP A 1 117 ? 2.689 18.525 7.217 1.00 72.19 117 ASP A CA 1
ATOM 874 C C . ASP A 1 117 ? 3.182 18.555 5.759 1.00 72.19 117 ASP A C 1
ATOM 876 O O . ASP A 1 117 ? 2.398 18.500 4.814 1.00 72.19 117 ASP A O 1
ATOM 880 N N . GLU A 1 118 ? 4.498 18.683 5.559 1.00 72.31 118 GLU A N 1
ATOM 881 C CA . GLU A 1 118 ? 5.122 18.789 4.227 1.00 72.31 118 GLU A CA 1
ATOM 882 C C . GLU A 1 118 ? 4.914 17.542 3.343 1.00 72.31 118 GLU A C 1
ATOM 884 O O . GLU A 1 118 ? 5.215 17.585 2.152 1.00 72.31 118 GLU A O 1
ATOM 889 N N . LEU A 1 119 ? 4.392 16.446 3.906 1.00 72.25 119 LEU A N 1
ATOM 890 C CA . LEU A 1 119 ? 3.996 15.236 3.184 1.00 72.25 119 LEU A CA 1
ATOM 891 C C . LEU A 1 119 ? 2.469 15.084 3.062 1.00 72.25 119 LEU A C 1
ATOM 893 O O . LEU A 1 119 ? 1.997 14.049 2.598 1.00 72.25 119 LEU A O 1
ATOM 897 N N . GLY A 1 120 ? 1.693 16.104 3.437 1.00 70.06 120 GLY A N 1
ATOM 898 C CA . GLY A 1 120 ? 0.235 16.117 3.312 1.00 70.06 120 GLY A CA 1
ATOM 899 C C . GLY A 1 120 ? -0.491 15.274 4.359 1.00 70.06 120 GLY A C 1
ATOM 900 O O . GLY A 1 120 ? -1.685 15.016 4.215 1.00 70.06 120 GLY A O 1
ATOM 901 N N 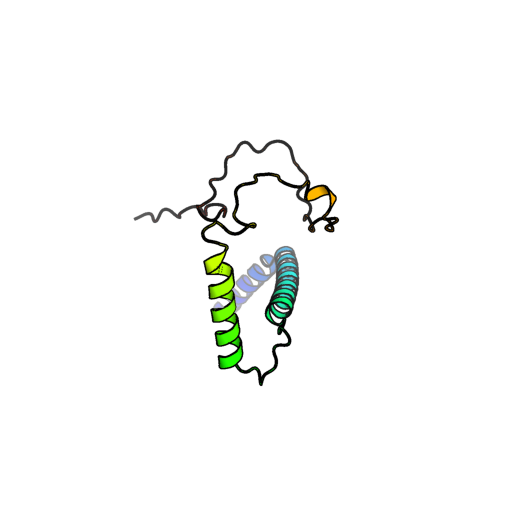. PHE A 1 121 ? 0.192 14.834 5.419 1.00 79.06 121 PHE A N 1
ATOM 902 C CA . PHE A 1 121 ? -0.456 14.125 6.516 1.00 79.06 121 PHE A CA 1
ATOM 903 C C . PHE A 1 121 ? -0.990 15.110 7.563 1.00 79.06 121 PHE A C 1
ATOM 905 O O . PHE A 1 121 ? -0.405 16.173 7.793 1.00 79.06 121 PHE A O 1
ATOM 912 N N . PRO A 1 122 ? -2.100 14.781 8.247 1.00 77.75 122 PRO A N 1
ATOM 913 C CA . PRO A 1 122 ? -2.614 15.614 9.324 1.00 77.75 122 PRO A CA 1
ATOM 914 C C . PRO A 1 122 ? -1.588 15.679 10.462 1.00 77.75 122 PRO A C 1
ATOM 916 O O . PRO A 1 122 ? -1.249 14.654 11.059 1.00 77.75 122 PRO A O 1
ATOM 919 N N . ALA A 1 123 ? -1.109 16.884 10.789 1.00 68.38 123 ALA A N 1
ATOM 920 C CA . ALA A 1 123 ? -0.046 17.043 11.773 1.00 68.38 123 ALA A CA 1
ATOM 921 C C . ALA A 1 123 ? -0.470 16.487 13.142 1.00 68.38 123 ALA A C 1
ATOM 923 O O . ALA A 1 123 ? -1.436 16.946 13.764 1.00 68.38 123 ALA A O 1
ATOM 924 N N . VAL A 1 124 ? 0.282 15.503 13.642 1.00 61.91 124 VAL A N 1
ATOM 925 C CA . VAL A 1 124 ? 0.060 14.946 14.979 1.00 61.91 124 VAL A CA 1
ATOM 926 C C . VAL A 1 124 ? 0.437 15.977 16.054 1.00 61.91 124 VAL A C 1
ATOM 928 O O . VAL A 1 124 ? 1.482 16.632 15.958 1.00 61.91 124 VAL A O 1
ATOM 931 N N . PRO A 1 125 ? -0.376 16.155 17.110 1.00 62.09 125 PRO A N 1
ATOM 932 C CA . PRO A 1 125 ? -0.081 17.126 18.154 1.00 62.09 125 PRO A CA 1
ATOM 933 C C . PRO A 1 125 ? 1.207 16.741 18.891 1.00 62.09 125 PRO A C 1
ATOM 935 O O . PRO A 1 125 ? 1.300 15.679 19.509 1.00 62.09 125 PRO A O 1
ATOM 938 N N . ARG A 1 126 ? 2.216 17.622 18.855 1.00 56.19 126 ARG A N 1
ATOM 939 C CA . ARG A 1 126 ? 3.468 17.432 19.601 1.00 56.19 126 ARG A CA 1
ATOM 940 C C . ARG A 1 126 ? 3.151 17.458 21.096 1.00 56.19 126 ARG A C 1
ATOM 942 O O . ARG A 1 126 ? 2.785 18.499 21.639 1.00 56.19 126 ARG A O 1
ATOM 949 N N . ALA A 1 127 ? 3.286 16.315 21.764 1.00 49.97 127 ALA A N 1
ATOM 950 C CA . ALA A 1 127 ? 3.135 16.231 23.210 1.00 49.97 127 ALA A CA 1
ATOM 951 C C . ALA A 1 127 ? 4.181 17.135 23.886 1.00 49.97 127 ALA A C 1
ATOM 953 O O . ALA A 1 127 ? 5.386 16.908 23.778 1.00 49.97 127 ALA A O 1
ATOM 954 N N . SER A 1 128 ? 3.717 18.182 24.571 1.00 52.25 128 SER A N 1
ATOM 955 C CA . SER A 1 128 ? 4.569 19.048 25.383 1.00 52.25 128 SER A CA 1
ATOM 956 C C . SER A 1 128 ? 5.106 18.234 26.559 1.00 52.25 128 SER A C 1
ATOM 958 O O . SER A 1 128 ? 4.380 17.974 27.519 1.00 52.25 128 SER A O 1
ATOM 960 N N . VAL A 1 129 ? 6.376 17.837 26.497 1.00 52.72 129 VAL A N 1
ATOM 961 C CA . VAL A 1 129 ? 7.084 17.257 27.643 1.00 52.72 129 VAL A CA 1
ATOM 962 C C . VAL A 1 129 ? 7.172 18.343 28.715 1.00 52.72 129 VAL A C 1
ATOM 964 O O . VAL A 1 129 ? 7.916 19.311 28.587 1.00 52.72 129 VAL A O 1
ATOM 967 N N . ARG A 1 130 ? 6.338 18.221 29.748 1.00 47.09 130 ARG A N 1
ATOM 968 C CA . ARG A 1 130 ? 6.421 19.030 30.966 1.00 47.09 130 ARG A CA 1
ATOM 969 C C . ARG A 1 130 ? 7.641 18.544 31.755 1.00 47.09 130 ARG A C 1
ATOM 971 O O . ARG A 1 130 ? 7.640 17.394 32.188 1.00 47.09 130 ARG A O 1
ATOM 978 N N . SER A 1 131 ? 8.655 19.398 31.912 1.00 51.72 131 SER A N 1
ATOM 979 C CA . SER A 1 131 ? 9.668 19.265 32.972 1.00 51.72 131 SER A CA 1
ATOM 980 C C . SER A 1 131 ? 9.116 19.779 34.293 1.00 51.72 131 SER A C 1
ATOM 982 O O . SER A 1 131 ? 8.460 20.848 34.237 1.00 51.72 131 SER A O 1
#

Secondary structure (DSSP, 8-state):
-HHHHHHHHHHHHHHHHS-HHHHHHHHHHHHHHHHHHHHHHHHHT------TT--HHHHHHHHHHHHHHHHHH-SS--TTTS--SS---HHHH--PPPP--------S-------B-TTSPBPPP------

Organism: NCBI:txid47621

Sequence (131 aa):
MTALKSANKELKGMMKTVKIQDIDNLQDEMMDMMDMSNEIQETLGRSYNVPDDIDEDELMGELDALEADMGTEADGVPSYLQPDKEEPDLDAELSLPTAPSGNATAAAGRANAQVEDELGFPAVPRASVRS